Protein AF-A0A6I4M6U1-F1 (afdb_monomer_lite)

Secondary structure (DSSP, 8-state):
------PPPTTS-SS--HHHHHHHHHHHTSGGGTT--S------S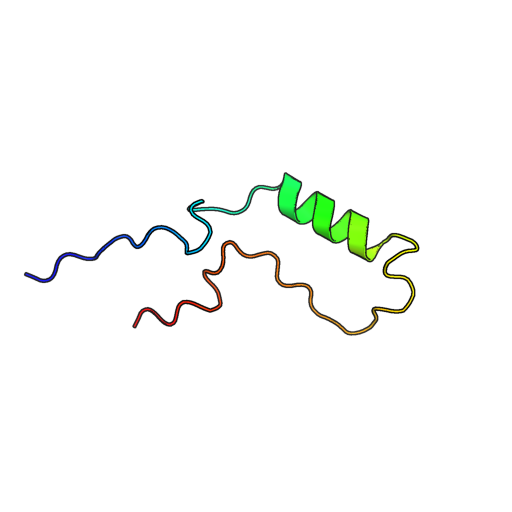STTT----

pLDDT: mean 78.28, std 18.3, range [38.72, 97.25]

Foldseek 3Di:
DDDPPP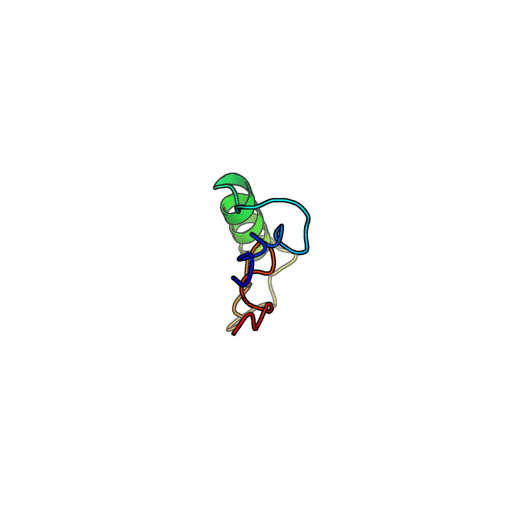DQQPLNHNWDDPVQVVVVVVCCPDPVVVPPPPDDDDDTSNPVVPPPD

Sequence (53 aa):
MSRWQSGAAPIGTPHIEVQDITRAVAFLTSEEARYIIGAVLAVTADKSGSATG

Organism: NCBI:txid2650748

InterPro domains:
  IPR036291 NAD(P)-binding domain superfamily [SSF51735] (15-44)

Structure (mmCIF, N/CA/C/O backbone):
data_AF-A0A6I4M6U1-F1
#
_entry.id   AF-A0A6I4M6U1-F1
#
loop_
_atom_site.group_PDB
_atom_site.id
_atom_site.type_symbol
_atom_site.label_atom_id
_atom_site.label_alt_id
_atom_site.label_comp_id
_atom_site.label_asym_id
_atom_site.label_entity_id
_atom_site.label_seq_id
_atom_site.pdbx_PDB_ins_code
_atom_site.Cartn_x
_atom_site.Cartn_y
_atom_site.Cartn_z
_atom_site.occupancy
_atom_site.B_iso_or_equiv
_atom_site.auth_seq_id
_atom_site.auth_comp_id
_atom_site.auth_asym_id
_atom_site.auth_atom_id
_atom_site.pdbx_PDB_model_num
ATOM 1 N N . MET A 1 1 ? 20.258 -3.875 -36.831 1.00 38.72 1 MET A N 1
ATOM 2 C CA . MET A 1 1 ? 20.810 -3.446 -35.527 1.00 38.72 1 MET A CA 1
ATOM 3 C C . MET A 1 1 ? 19.748 -2.608 -34.825 1.00 38.72 1 MET A C 1
ATOM 5 O O . MET A 1 1 ? 19.713 -1.399 -35.014 1.00 38.72 1 MET A O 1
ATOM 9 N N . SER A 1 2 ? 18.815 -3.244 -34.113 1.00 43.25 2 SER A N 1
ATOM 10 C CA . SER A 1 2 ? 17.731 -2.526 -33.431 1.00 43.25 2 SER A CA 1
ATOM 11 C C . SER A 1 2 ? 18.228 -2.039 -32.075 1.00 43.25 2 SER A C 1
ATOM 13 O O . SER A 1 2 ? 18.624 -2.830 -31.223 1.00 43.25 2 SER A O 1
ATOM 15 N N . ARG A 1 3 ? 18.271 -0.715 -31.922 1.00 50.66 3 ARG A N 1
ATOM 16 C CA . ARG A 1 3 ? 18.599 -0.019 -30.680 1.00 50.66 3 ARG A CA 1
ATOM 17 C C . ARG A 1 3 ? 17.515 -0.359 -29.659 1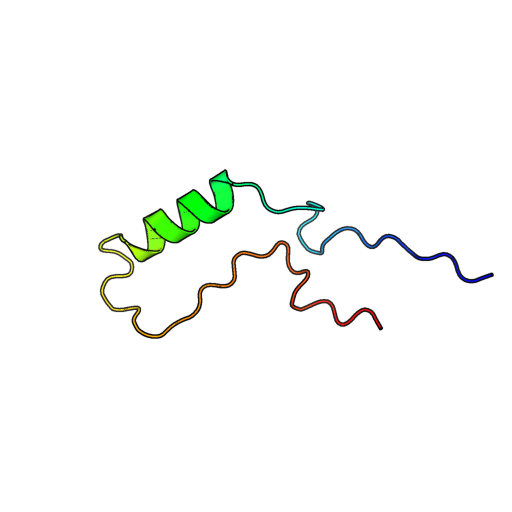.00 50.66 3 ARG A C 1
ATOM 19 O O . ARG A 1 3 ? 16.386 0.090 -29.824 1.00 50.66 3 ARG A O 1
ATOM 26 N N . TRP A 1 4 ? 17.863 -1.121 -28.625 1.00 49.47 4 TRP A N 1
ATOM 27 C CA . TRP A 1 4 ? 17.072 -1.218 -27.402 1.00 49.47 4 TRP A CA 1
ATOM 28 C C . TRP A 1 4 ? 16.919 0.201 -26.860 1.00 49.47 4 TRP A C 1
ATOM 30 O O . TRP A 1 4 ? 17.852 0.763 -26.288 1.00 49.47 4 TRP A O 1
ATOM 40 N N . GLN A 1 5 ? 15.782 0.833 -27.144 1.00 54.59 5 GLN A N 1
ATOM 41 C CA . GLN A 1 5 ? 15.411 2.049 -26.448 1.00 54.59 5 GLN A CA 1
ATOM 42 C C . GLN A 1 5 ? 15.207 1.622 -25.001 1.00 54.59 5 GLN A C 1
ATOM 44 O O . GLN A 1 5 ? 14.243 0.933 -24.679 1.00 54.59 5 GLN A O 1
ATOM 49 N N . SER A 1 6 ? 16.157 1.979 -24.143 1.00 56.59 6 SER A N 1
ATOM 50 C CA . SER A 1 6 ? 15.961 2.051 -22.704 1.00 56.59 6 SER A CA 1
ATOM 51 C C . SER A 1 6 ? 14.867 3.091 -22.468 1.00 56.59 6 S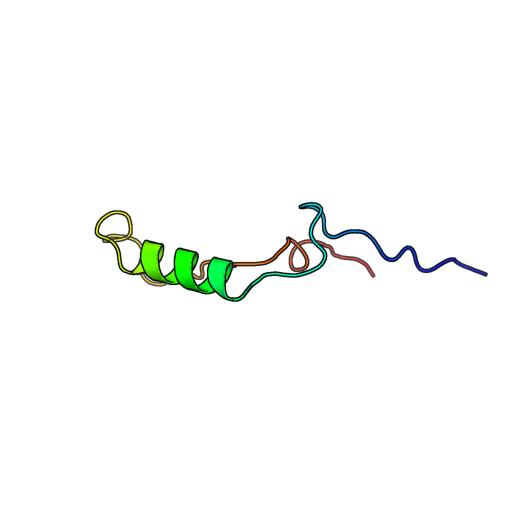ER A C 1
ATOM 53 O O . SER A 1 6 ? 15.158 4.271 -22.275 1.00 56.59 6 SER A O 1
ATOM 55 N N . GLY A 1 7 ? 13.613 2.667 -22.637 1.00 55.34 7 GLY A N 1
ATOM 56 C CA . GLY A 1 7 ? 12.443 3.505 -22.456 1.00 55.34 7 GLY A CA 1
ATOM 57 C C . GLY A 1 7 ? 12.479 4.039 -21.038 1.00 55.34 7 GLY A C 1
ATOM 58 O O . GLY A 1 7 ? 12.511 3.261 -20.083 1.00 55.34 7 GLY A O 1
ATOM 59 N N . ALA A 1 8 ? 12.544 5.362 -20.906 1.00 58.06 8 ALA A N 1
ATOM 60 C CA . ALA A 1 8 ? 12.283 6.004 -19.633 1.00 58.06 8 ALA A CA 1
ATOM 61 C C . ALA A 1 8 ? 10.937 5.477 -19.125 1.00 58.06 8 ALA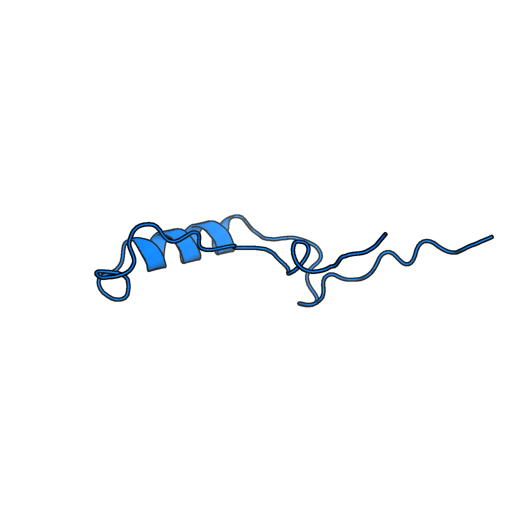 A C 1
ATOM 63 O O . ALA A 1 8 ? 9.998 5.325 -19.910 1.00 58.06 8 ALA A O 1
ATOM 64 N N . ALA A 1 9 ? 10.861 5.152 -17.836 1.00 63.44 9 ALA A N 1
ATOM 65 C CA . ALA A 1 9 ? 9.595 4.764 -17.242 1.00 63.44 9 ALA A CA 1
ATOM 66 C C . ALA A 1 9 ? 8.539 5.842 -17.561 1.00 63.44 9 ALA A C 1
ATOM 68 O O . ALA A 1 9 ? 8.901 7.024 -17.579 1.00 63.44 9 ALA A O 1
ATOM 69 N N . PRO A 1 10 ? 7.267 5.488 -17.805 1.00 70.38 10 PRO A N 1
ATOM 70 C CA . PRO A 1 10 ? 6.251 6.446 -18.252 1.00 70.38 10 PRO A CA 1
ATOM 71 C C . PRO A 1 10 ? 6.105 7.684 -17.355 1.00 70.38 10 PRO A C 1
ATOM 73 O O . PRO A 1 10 ? 5.818 8.775 -17.837 1.00 70.38 10 PRO A O 1
ATOM 76 N N . ILE A 1 11 ? 6.378 7.538 -16.056 1.00 74.31 11 ILE A N 1
ATOM 77 C CA . ILE A 1 11 ? 6.336 8.625 -15.068 1.00 74.31 11 ILE A CA 1
ATOM 78 C C . ILE A 1 11 ? 7.659 9.417 -14.953 1.00 74.31 11 ILE A C 1
ATOM 80 O O . ILE A 1 11 ? 7.841 10.231 -14.053 1.00 74.31 11 ILE A O 1
ATOM 84 N N . GLY A 1 12 ? 8.615 9.185 -15.853 1.00 71.75 12 GLY A N 1
ATOM 85 C CA . GLY A 1 12 ? 9.877 9.923 -15.936 1.00 71.75 12 GLY A CA 1
ATOM 86 C C . GLY A 1 12 ? 10.941 9.530 -14.906 1.00 71.75 12 GLY A C 1
ATOM 87 O O . GLY A 1 12 ? 12.072 9.997 -15.021 1.00 71.75 12 GLY A O 1
ATOM 88 N N . THR A 1 13 ? 10.632 8.648 -13.945 1.00 72.75 13 THR A N 1
ATOM 89 C CA . THR A 1 13 ? 11.620 8.077 -13.012 1.00 72.75 13 THR A CA 1
ATOM 90 C C . THR A 1 13 ? 11.881 6.595 -13.292 1.00 72.75 13 THR A C 1
ATOM 92 O O . THR A 1 13 ? 10.944 5.800 -13.294 1.00 72.75 13 THR A O 1
ATOM 95 N N . PRO A 1 14 ? 13.141 6.170 -13.496 1.00 69.19 14 PRO A N 1
ATOM 96 C CA . PRO A 1 14 ? 13.454 4.784 -13.833 1.00 69.19 14 PRO A CA 1
ATOM 97 C C . PRO A 1 14 ? 13.219 3.785 -12.686 1.00 69.19 14 PRO A C 1
ATOM 99 O O . PRO A 1 14 ? 13.252 2.578 -12.932 1.00 69.19 14 PRO A O 1
ATOM 102 N N . HIS A 1 15 ? 13.005 4.251 -11.453 1.00 76.44 15 HIS A N 1
ATOM 103 C CA . HIS A 1 15 ? 12.802 3.401 -10.279 1.00 76.44 15 HIS A CA 1
ATOM 104 C C . HIS A 1 15 ? 11.825 4.022 -9.274 1.00 76.44 15 HIS A C 1
ATOM 106 O O . HIS A 1 15 ? 11.566 5.224 -9.282 1.00 76.44 15 HIS A O 1
ATOM 112 N N . ILE A 1 16 ? 11.275 3.149 -8.431 1.00 87.31 16 ILE A N 1
ATOM 113 C CA . ILE A 1 16 ? 10.487 3.498 -7.250 1.00 87.31 16 ILE A CA 1
ATOM 114 C C . ILE A 1 16 ? 11.422 3.538 -6.049 1.00 87.31 16 ILE A C 1
ATOM 116 O O . ILE A 1 16 ? 12.236 2.627 -5.878 1.00 87.31 16 ILE A O 1
ATOM 120 N N . GLU A 1 17 ? 11.276 4.562 -5.218 1.00 90.06 17 GLU A N 1
ATOM 121 C CA . GLU A 1 17 ? 12.052 4.704 -3.994 1.00 90.06 17 GLU A CA 1
ATOM 122 C C . GLU A 1 17 ? 11.351 4.044 -2.801 1.00 90.06 17 GLU A C 1
ATOM 124 O O . GLU A 1 17 ? 10.128 3.874 -2.763 1.00 90.06 17 GLU A O 1
ATOM 129 N N . VAL A 1 18 ? 12.121 3.707 -1.762 1.00 92.38 18 VAL A N 1
ATOM 130 C CA . VAL A 1 18 ? 11.577 3.115 -0.521 1.00 92.38 18 VAL A CA 1
ATOM 131 C C . VAL A 1 18 ? 10.527 4.034 0.120 1.00 92.38 18 VAL A C 1
ATOM 133 O O . VAL A 1 18 ? 9.540 3.575 0.708 1.00 92.38 18 VAL A O 1
ATOM 136 N N . GLN A 1 19 ? 10.710 5.347 -0.017 1.00 94.19 19 GLN A N 1
ATOM 137 C CA . GLN A 1 19 ? 9.790 6.354 0.500 1.00 94.19 19 GLN A CA 1
ATOM 138 C C . GLN A 1 19 ? 8.422 6.300 -0.193 1.00 94.19 19 GLN A C 1
ATOM 140 O O . GLN A 1 19 ? 7.414 6.562 0.462 1.00 94.19 19 GLN A O 1
ATOM 145 N N . ASP A 1 20 ? 8.354 5.919 -1.468 1.00 92.25 20 ASP A N 1
ATOM 146 C CA . ASP A 1 20 ? 7.087 5.821 -2.199 1.00 92.25 20 ASP A CA 1
ATOM 147 C C . ASP A 1 20 ? 6.249 4.645 -1.689 1.00 92.25 20 ASP A C 1
ATOM 149 O O . ASP A 1 20 ? 5.048 4.787 -1.449 1.00 92.25 20 ASP A O 1
ATOM 153 N N . ILE A 1 21 ? 6.897 3.508 -1.414 1.00 92.75 21 ILE A N 1
ATOM 154 C CA . ILE A 1 21 ? 6.250 2.350 -0.781 1.00 92.75 21 ILE A CA 1
ATOM 155 C C . ILE A 1 21 ? 5.782 2.720 0.628 1.00 92.75 21 ILE A C 1
ATOM 157 O O . ILE A 1 21 ? 4.642 2.446 0.996 1.00 92.75 21 ILE A O 1
ATOM 161 N N . THR A 1 22 ? 6.635 3.390 1.406 1.00 96.62 22 THR A N 1
ATOM 162 C CA . THR A 1 22 ? 6.303 3.803 2.779 1.00 96.62 22 THR A CA 1
ATOM 163 C C . THR A 1 22 ? 5.070 4.708 2.808 1.00 96.62 22 THR A C 1
ATOM 165 O O . THR A 1 22 ? 4.183 4.516 3.637 1.00 96.62 22 THR A O 1
ATOM 168 N N . ARG A 1 23 ? 4.968 5.662 1.874 1.00 96.06 23 ARG A N 1
ATOM 169 C CA . ARG A 1 23 ? 3.798 6.546 1.742 1.00 96.06 23 ARG A CA 1
ATOM 170 C C . ARG A 1 23 ? 2.538 5.785 1.342 1.00 96.06 23 ARG A C 1
ATOM 172 O O . ARG A 1 23 ? 1.475 6.056 1.890 1.00 96.06 23 ARG A O 1
ATOM 179 N N . ALA A 1 24 ? 2.649 4.825 0.428 1.00 94.69 24 ALA A N 1
ATOM 180 C CA . ALA A 1 24 ? 1.515 4.002 0.018 1.00 94.69 24 ALA A CA 1
ATOM 181 C C . ALA A 1 24 ? 0.993 3.126 1.167 1.00 94.69 24 ALA A C 1
ATOM 183 O O . ALA A 1 24 ? -0.216 3.023 1.364 1.00 94.69 24 ALA A O 1
ATOM 184 N N . VAL A 1 25 ? 1.893 2.548 1.967 1.00 95.56 25 VAL A N 1
ATOM 185 C CA . VAL A 1 25 ? 1.518 1.814 3.183 1.00 95.56 25 VAL A CA 1
ATOM 186 C C . VAL A 1 25 ? 0.857 2.754 4.187 1.00 95.56 25 VAL A C 1
ATOM 188 O O . VAL A 1 25 ? -0.213 2.431 4.691 1.00 95.56 25 VAL A O 1
ATOM 191 N N . ALA A 1 26 ? 1.440 3.934 4.423 1.00 96.88 26 ALA A N 1
ATOM 192 C CA . ALA A 1 26 ? 0.861 4.929 5.321 1.00 96.88 26 ALA A CA 1
ATOM 193 C C . ALA A 1 26 ? -0.570 5.311 4.902 1.00 96.88 26 ALA A C 1
ATOM 195 O O . ALA A 1 26 ? -1.456 5.370 5.755 1.00 96.88 26 ALA A O 1
ATOM 196 N N . PHE A 1 27 ? -0.815 5.486 3.599 1.00 96.38 27 PHE A N 1
ATOM 197 C CA . PHE A 1 27 ? -2.152 5.709 3.051 1.00 96.38 27 PHE A CA 1
ATOM 198 C C . PHE A 1 27 ? -3.098 4.534 3.332 1.00 96.38 27 PHE A C 1
ATOM 200 O O . PHE A 1 27 ? -4.177 4.752 3.868 1.00 96.38 27 PHE A O 1
ATOM 207 N N . LEU A 1 28 ? -2.695 3.292 3.041 1.00 95.56 28 LEU A N 1
ATOM 208 C CA . LEU A 1 28 ? -3.538 2.113 3.289 1.00 95.56 28 LEU A CA 1
ATOM 209 C C . LEU A 1 28 ? -3.887 1.921 4.772 1.00 95.56 28 LEU A C 1
ATOM 211 O O . LEU A 1 28 ? -4.931 1.359 5.088 1.00 95.56 28 LEU A O 1
ATOM 215 N N . THR A 1 29 ? -3.026 2.380 5.680 1.00 95.44 29 THR A N 1
ATOM 216 C CA . THR A 1 29 ? -3.265 2.318 7.129 1.00 95.44 29 THR A CA 1
ATOM 217 C C . THR A 1 29 ? -4.049 3.507 7.688 1.00 95.44 29 THR A C 1
ATOM 219 O O . THR A 1 29 ? -4.373 3.507 8.875 1.00 95.44 29 THR A O 1
ATOM 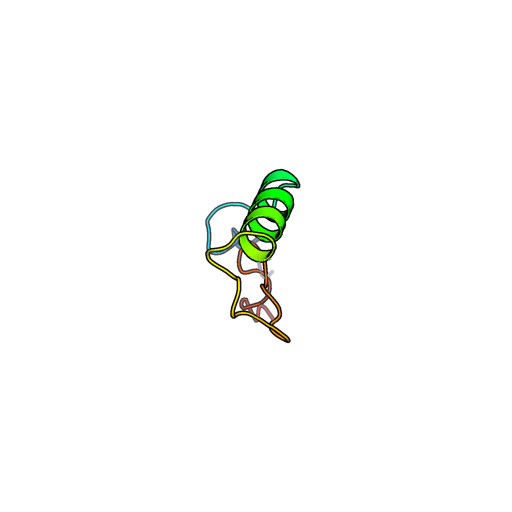222 N N . SER A 1 30 ? -4.321 4.535 6.882 1.00 96.94 30 SER A N 1
ATOM 223 C CA . SER A 1 30 ? -4.990 5.753 7.341 1.00 96.94 30 SER A CA 1
ATOM 224 C C . SER A 1 30 ? -6.515 5.593 7.381 1.00 96.94 30 SER A C 1
ATOM 226 O O . SER A 1 30 ? -7.093 4.693 6.768 1.00 96.94 30 SER A O 1
ATOM 228 N N . GLU A 1 31 ? -7.199 6.515 8.067 1.00 97.25 31 GLU A N 1
ATOM 229 C CA . GLU A 1 31 ? -8.668 6.563 8.063 1.00 97.25 31 GLU A CA 1
ATOM 230 C C . GLU A 1 31 ? -9.255 6.807 6.665 1.00 97.25 31 GLU A C 1
ATOM 232 O O . GLU A 1 31 ? -10.393 6.414 6.399 1.00 97.25 31 GLU A O 1
ATOM 237 N N . GLU A 1 32 ? -8.485 7.407 5.753 1.00 96.00 32 GLU A N 1
ATOM 238 C CA . GLU A 1 32 ? -8.910 7.668 4.375 1.00 96.00 32 GLU A CA 1
ATOM 239 C C . GLU A 1 32 ? -9.125 6.362 3.598 1.00 96.00 32 GLU A C 1
ATOM 241 O O . GLU A 1 32 ? -10.023 6.275 2.760 1.00 96.00 32 GLU A O 1
ATOM 246 N N . ALA A 1 33 ? -8.356 5.318 3.923 1.00 95.25 33 ALA A N 1
ATOM 247 C CA . ALA A 1 33 ? -8.446 4.002 3.300 1.00 95.25 33 ALA A CA 1
ATOM 248 C C . ALA A 1 33 ? -9.300 3.000 4.099 1.00 95.25 33 ALA A C 1
ATOM 250 O O . ALA A 1 33 ? -9.320 1.817 3.763 1.00 95.25 33 ALA A O 1
ATOM 251 N N . ARG A 1 34 ? -10.065 3.435 5.115 1.00 95.62 34 ARG A N 1
ATOM 252 C CA . ARG A 1 34 ? -10.787 2.538 6.051 1.00 95.62 34 ARG A CA 1
ATOM 253 C C . ARG A 1 34 ? -11.775 1.550 5.415 1.00 95.62 34 ARG A C 1
ATOM 255 O O . ARG A 1 34 ? -12.166 0.579 6.053 1.00 95.62 34 ARG A O 1
ATOM 262 N N . TYR A 1 35 ? -12.214 1.811 4.184 1.00 96.75 35 TYR A N 1
ATOM 263 C CA . TYR A 1 35 ? -13.125 0.940 3.432 1.00 96.75 35 TYR A CA 1
ATOM 264 C C . TYR A 1 35 ? -12.435 0.160 2.303 1.00 96.75 35 TYR A C 1
ATOM 266 O O . TYR A 1 35 ? -13.085 -0.628 1.619 1.00 96.75 35 TYR A O 1
ATOM 274 N N . ILE A 1 36 ? -11.134 0.370 2.089 1.00 92.44 36 ILE A N 1
ATOM 275 C CA . ILE A 1 36 ? -10.352 -0.315 1.060 1.00 92.44 36 ILE A CA 1
ATOM 276 C C . ILE A 1 36 ? -9.827 -1.620 1.659 1.00 92.44 36 ILE A C 1
ATOM 278 O O . ILE A 1 36 ? -8.847 -1.640 2.397 1.00 92.44 36 ILE A O 1
ATOM 282 N N . ILE A 1 37 ? -10.491 -2.726 1.327 1.00 91.69 37 ILE A N 1
ATOM 283 C CA . ILE A 1 37 ? -10.110 -4.077 1.752 1.00 91.69 37 ILE A CA 1
ATOM 284 C C . ILE A 1 37 ? -10.044 -5.016 0.548 1.00 91.69 37 ILE A C 1
ATOM 286 O O . ILE A 1 37 ? -10.786 -4.856 -0.418 1.00 91.69 37 ILE A O 1
ATOM 290 N N . GLY A 1 38 ? -9.133 -5.992 0.591 1.00 93.75 38 GLY A N 1
ATOM 291 C CA . GLY A 1 38 ? -8.948 -6.971 -0.491 1.00 93.75 38 GLY A CA 1
ATOM 292 C C . GLY A 1 38 ? -8.378 -6.399 -1.798 1.00 93.75 38 GLY A C 1
ATOM 293 O O . GLY A 1 38 ? -8.299 -7.120 -2.788 1.00 93.75 38 GLY A O 1
ATOM 294 N N . ALA A 1 39 ? -7.976 -5.126 -1.812 1.00 91.62 39 ALA A N 1
ATOM 295 C CA . ALA A 1 39 ? -7.396 -4.461 -2.973 1.00 91.62 39 ALA A CA 1
ATOM 296 C C . ALA A 1 39 ? -5.861 -4.537 -2.967 1.00 91.62 39 ALA A C 1
ATOM 298 O O . ALA A 1 39 ? -5.226 -4.500 -1.913 1.00 91.62 39 ALA A O 1
ATOM 299 N N . VAL A 1 40 ? -5.266 -4.581 -4.161 1.00 90.44 40 VAL A N 1
ATOM 300 C CA . VAL A 1 40 ? -3.815 -4.462 -4.360 1.00 90.44 40 VAL A CA 1
ATOM 301 C C . VAL A 1 40 ? -3.509 -3.057 -4.865 1.00 90.44 40 VAL A C 1
ATOM 303 O O . VAL A 1 40 ? -3.890 -2.696 -5.978 1.00 90.44 40 VAL A O 1
ATOM 306 N N . LEU A 1 41 ? -2.803 -2.267 -4.055 1.00 91.00 41 LEU A N 1
ATOM 307 C CA . LEU A 1 41 ? -2.293 -0.962 -4.467 1.00 91.00 41 LEU A CA 1
ATOM 308 C C . LEU A 1 41 ? -0.943 -1.145 -5.169 1.00 91.00 41 LEU A C 1
ATOM 310 O O . LEU A 1 41 ? 0.085 -1.351 -4.525 1.00 91.00 41 LEU A O 1
ATOM 314 N N . ALA A 1 42 ? -0.945 -1.094 -6.500 1.00 89.38 42 ALA A N 1
ATOM 315 C CA . ALA A 1 42 ? 0.272 -1.219 -7.292 1.00 89.38 42 ALA A CA 1
ATOM 316 C C . ALA A 1 42 ? 1.101 0.076 -7.234 1.00 89.38 42 ALA A C 1
ATOM 318 O O . ALA A 1 42 ? 0.762 1.072 -7.869 1.00 89.38 42 ALA A O 1
ATOM 319 N N . VAL A 1 43 ? 2.218 0.047 -6.504 1.00 88.38 43 VAL A N 1
ATOM 320 C CA . VAL A 1 43 ? 3.193 1.149 -6.454 1.00 88.38 43 VAL A CA 1
ATOM 321 C C . VAL A 1 43 ? 4.318 0.840 -7.431 1.00 88.38 43 VAL A C 1
ATOM 323 O O . VAL A 1 43 ? 5.296 0.173 -7.098 1.00 88.38 43 VAL A O 1
ATOM 326 N N . THR A 1 44 ? 4.151 1.268 -8.678 1.00 83.94 44 THR A N 1
ATOM 327 C CA . THR A 1 44 ? 5.144 1.048 -9.735 1.00 83.94 44 THR A CA 1
ATOM 328 C C . THR A 1 44 ? 5.341 2.328 -10.527 1.00 83.94 44 THR A C 1
ATOM 330 O O . THR A 1 44 ? 4.399 3.098 -10.687 1.00 83.94 44 THR A O 1
ATOM 333 N N . ALA A 1 45 ? 6.537 2.540 -11.078 1.00 81.25 45 ALA A N 1
ATOM 334 C CA . ALA A 1 45 ? 6.805 3.636 -12.012 1.00 81.25 45 ALA A CA 1
ATOM 335 C C . ALA A 1 45 ? 6.191 3.350 -13.402 1.00 81.25 45 ALA A C 1
ATOM 337 O O . ALA A 1 45 ? 6.791 3.640 -14.427 1.00 81.25 45 ALA A O 1
ATOM 338 N N . ASP A 1 46 ? 5.028 2.693 -13.429 1.00 72.19 46 ASP A N 1
ATOM 339 C CA . ASP A 1 46 ? 4.313 2.201 -14.609 1.00 72.19 46 ASP A CA 1
ATOM 340 C C . ASP A 1 46 ? 5.100 1.212 -15.497 1.00 72.19 46 ASP A C 1
ATOM 342 O O . ASP A 1 46 ? 4.884 1.066 -16.696 1.00 72.19 46 ASP A O 1
ATOM 346 N N . LYS A 1 47 ? 6.004 0.441 -14.883 1.00 62.31 47 LYS A N 1
ATOM 347 C CA . LYS A 1 47 ? 6.636 -0.716 -15.542 1.00 62.31 47 LYS A CA 1
ATOM 348 C C . LYS A 1 47 ? 5.674 -1.903 -15.709 1.00 62.31 47 LYS A C 1
ATOM 350 O O . LYS A 1 47 ? 5.934 -2.808 -16.491 1.00 62.31 47 LYS A O 1
ATOM 355 N N . SER A 1 48 ? 4.582 -1.921 -14.945 1.00 56.81 48 SER A N 1
ATOM 356 C CA . SER A 1 48 ? 3.598 -3.010 -14.946 1.00 56.81 48 SER A CA 1
ATOM 357 C C . SER A 1 48 ? 2.563 -2.895 -16.075 1.00 56.81 48 SER A C 1
ATOM 359 O O . SER A 1 48 ? 2.027 -3.921 -16.487 1.00 56.81 48 SER A O 1
ATOM 361 N N . GLY A 1 49 ? 2.324 -1.686 -16.608 1.00 52.81 49 GLY A N 1
ATOM 362 C CA . GLY A 1 49 ? 1.485 -1.434 -17.786 1.00 52.81 49 GLY A CA 1
ATOM 363 C C . GLY A 1 49 ? 2.256 -1.367 -19.110 1.00 52.81 49 GLY A C 1
ATOM 364 O O . GLY A 1 49 ? 1.658 -1.481 -20.181 1.00 52.81 49 GLY A O 1
ATOM 365 N N . SER A 1 50 ? 3.588 -1.232 -19.070 1.00 57.53 50 SER A N 1
ATOM 366 C CA . SER A 1 50 ? 4.417 -1.235 -20.274 1.00 57.53 50 SER A CA 1
ATOM 367 C C . SER A 1 50 ? 4.594 -2.664 -20.801 1.00 57.53 50 SER A C 1
ATOM 369 O O . SER A 1 50 ? 5.546 -3.361 -20.445 1.00 57.53 50 SER A O 1
ATOM 371 N N . ALA A 1 51 ? 3.690 -3.115 -21.672 1.00 52.78 51 ALA A N 1
ATOM 372 C CA . ALA A 1 51 ? 3.916 -4.282 -22.523 1.00 52.78 51 ALA A CA 1
ATOM 373 C C . ALA A 1 51 ? 5.002 -3.963 -23.570 1.00 52.78 51 ALA A C 1
ATOM 375 O O . ALA A 1 51 ? 4.725 -3.801 -24.755 1.00 52.78 51 ALA A O 1
ATOM 376 N N . THR A 1 52 ? 6.253 -3.819 -23.134 1.00 56.88 52 THR A N 1
ATOM 377 C CA . THR A 1 52 ? 7.411 -3.836 -24.031 1.00 56.88 52 THR A CA 1
ATOM 378 C C . THR A 1 52 ? 7.790 -5.295 -24.256 1.00 56.88 52 THR A C 1
ATOM 380 O O . THR A 1 52 ? 8.491 -5.885 -23.431 1.00 56.88 52 THR A O 1
ATOM 383 N N . GLY A 1 53 ? 7.233 -5.877 -25.321 1.00 44.97 53 GLY A N 1
ATOM 384 C CA . GLY A 1 53 ? 7.761 -7.090 -25.951 1.00 44.97 53 GLY A CA 1
ATOM 385 C C . GLY A 1 53 ? 9.015 -6.811 -26.770 1.00 44.97 53 GLY A C 1
ATOM 386 O O . GLY A 1 53 ? 9.299 -5.621 -27.041 1.00 44.97 53 GLY A O 1
#

Radius of gyration: 15.15 Å; chains: 1; bounding box: 34×17×44 Å